Protein AF-A0A7X7V2X1-F1 (afdb_monomer_lite)

Structure (mmCIF, N/CA/C/O backbone):
data_AF-A0A7X7V2X1-F1
#
_entry.id   AF-A0A7X7V2X1-F1
#
loop_
_atom_site.group_PDB
_atom_site.id
_atom_site.type_symbol
_atom_site.label_atom_id
_atom_site.label_alt_id
_atom_site.label_comp_id
_atom_site.label_asym_id
_atom_site.label_entity_id
_atom_site.label_seq_id
_atom_site.pdbx_PDB_ins_code
_atom_site.Cartn_x
_atom_site.Cartn_y
_atom_site.Cartn_z
_atom_site.occupancy
_atom_site.B_iso_or_equiv
_atom_site.auth_seq_id
_atom_site.auth_comp_id
_atom_site.auth_asym_id
_atom_site.auth_atom_id
_atom_site.pdbx_PDB_model_num
ATOM 1 N N . SER A 1 1 ? -19.572 15.385 23.847 1.00 52.00 1 SER A N 1
ATOM 2 C CA . SER A 1 1 ? -20.169 15.649 22.524 1.00 52.00 1 SER A CA 1
ATOM 3 C C . SER A 1 1 ? -19.449 14.762 21.530 1.00 52.00 1 SER A C 1
ATOM 5 O O . SER A 1 1 ? -18.225 14.774 21.562 1.00 52.00 1 SER A O 1
ATOM 7 N N . MET A 1 2 ? -20.160 13.932 20.764 1.00 68.44 2 MET A N 1
ATOM 8 C CA . MET A 1 2 ? -19.538 13.007 19.805 1.00 68.44 2 MET A CA 1
ATOM 9 C C . MET A 1 2 ? -19.252 13.743 18.491 1.00 68.44 2 MET A C 1
ATOM 11 O O . MET A 1 2 ? -20.106 14.499 18.025 1.00 68.44 2 MET A O 1
ATOM 15 N N . GLY A 1 3 ? -18.050 13.564 17.934 1.00 84.62 3 GLY A N 1
ATOM 16 C CA . GLY A 1 3 ? -17.669 14.128 16.640 1.00 84.62 3 GLY A CA 1
ATOM 17 C C . GLY A 1 3 ? -18.374 13.442 15.468 1.00 84.62 3 GLY A C 1
ATOM 18 O O . GLY A 1 3 ? -19.204 12.560 15.651 1.00 84.62 3 GLY A O 1
ATOM 19 N N . LEU A 1 4 ? -18.040 13.840 14.239 1.00 92.69 4 LEU A N 1
ATOM 20 C CA . LEU A 1 4 ? -18.544 13.163 13.038 1.00 92.69 4 LEU A CA 1
ATOM 21 C C . LEU A 1 4 ? -18.075 11.698 13.008 1.00 92.69 4 LEU A C 1
ATOM 23 O O . LEU A 1 4 ? -16.956 11.427 13.438 1.00 92.69 4 LEU A O 1
ATOM 27 N N . PRO A 1 5 ? -18.862 10.75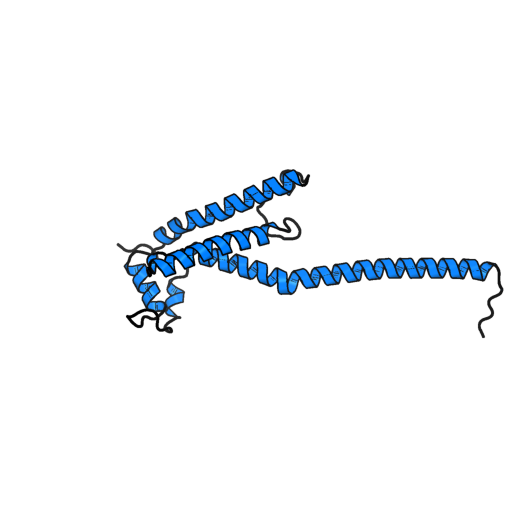1 12.474 1.00 92.69 5 PRO A N 1
ATOM 28 C CA . PRO A 1 5 ? -18.401 9.376 12.313 1.00 92.69 5 PRO A CA 1
ATOM 29 C C . PRO A 1 5 ? -17.205 9.308 11.358 1.00 92.69 5 PRO A C 1
ATOM 31 O O . PRO A 1 5 ? -17.071 10.127 10.442 1.00 92.69 5 PRO A O 1
ATOM 34 N N . ALA A 1 6 ? -16.342 8.306 11.543 1.00 93.38 6 ALA A N 1
ATOM 35 C CA . ALA A 1 6 ? -15.264 8.049 10.596 1.00 93.38 6 ALA A CA 1
ATOM 36 C C . ALA A 1 6 ? -15.834 7.795 9.180 1.00 93.38 6 ALA A C 1
ATOM 38 O O . ALA A 1 6 ? -16.983 7.355 9.035 1.00 93.38 6 ALA A O 1
ATOM 39 N N . PRO A 1 7 ? -15.064 8.062 8.109 1.00 92.44 7 PRO A N 1
ATOM 40 C CA . PRO A 1 7 ? -15.562 7.896 6.748 1.00 92.44 7 PRO A CA 1
ATOM 41 C C . PRO A 1 7 ? -16.086 6.477 6.524 1.00 92.44 7 PRO A C 1
ATOM 43 O O . PRO A 1 7 ? -15.445 5.517 6.930 1.00 92.44 7 PRO A O 1
ATOM 46 N N . LEU A 1 8 ? -17.253 6.343 5.885 1.00 92.31 8 LEU A N 1
ATOM 47 C CA . LEU A 1 8 ? -17.897 5.054 5.581 1.00 92.31 8 LEU A CA 1
ATOM 48 C C . LEU A 1 8 ? -18.253 4.178 6.801 1.00 92.31 8 LEU A C 1
ATOM 50 O O . LEU A 1 8 ? -18.728 3.058 6.621 1.00 92.31 8 LEU A O 1
ATOM 54 N N . MET A 1 9 ? -18.115 4.681 8.031 1.00 90.75 9 MET A N 1
ATOM 55 C CA . MET A 1 9 ? -18.401 3.924 9.256 1.00 90.75 9 MET A CA 1
ATOM 56 C C . MET A 1 9 ? -19.858 3.437 9.327 1.00 90.75 9 MET A C 1
ATOM 58 O O . MET A 1 9 ? -20.127 2.344 9.814 1.00 90.75 9 MET A O 1
ATOM 62 N N . GLY A 1 10 ? -20.800 4.194 8.755 1.00 89.44 10 GLY A N 1
ATOM 63 C CA . GLY A 1 10 ? -22.208 3.793 8.674 1.00 89.44 10 GLY A CA 1
ATOM 64 C C . GLY A 1 10 ? -22.465 2.533 7.837 1.00 89.44 10 GLY A C 1
ATOM 65 O O . GLY A 1 10 ? -23.458 1.850 8.076 1.00 89.44 10 GLY A O 1
ATOM 66 N N . LEU A 1 11 ? -21.573 2.174 6.902 1.00 92.19 11 LEU A N 1
ATOM 67 C CA . LEU A 1 11 ? -21.718 0.950 6.101 1.00 92.19 11 LEU A CA 1
ATOM 68 C C . LEU A 1 11 ? -21.556 -0.320 6.946 1.00 92.19 11 LEU A C 1
ATOM 70 O O . LEU A 1 11 ? -22.124 -1.355 6.606 1.00 92.19 11 LEU A O 1
ATOM 74 N N . PHE A 1 12 ? -20.842 -0.246 8.074 1.00 90.38 12 PHE A N 1
ATOM 75 C CA . PHE A 1 12 ? -20.664 -1.387 8.975 1.00 90.38 12 PHE A CA 1
ATOM 76 C C . PHE A 1 12 ? -21.966 -1.813 9.660 1.00 90.38 12 PHE A C 1
ATOM 78 O O . PHE A 1 12 ? -22.057 -2.950 10.110 1.00 90.38 12 PHE A O 1
ATOM 85 N N . ASN A 1 13 ? -23.008 -0.972 9.657 1.00 89.38 13 ASN A N 1
ATOM 86 C CA . ASN A 1 13 ? -24.344 -1.359 10.123 1.00 89.38 13 ASN A CA 1
ATOM 87 C C . ASN A 1 13 ? -24.955 -2.508 9.303 1.00 89.38 13 ASN A C 1
ATOM 89 O O . ASN A 1 13 ? -25.854 -3.185 9.795 1.00 89.38 13 ASN A O 1
ATOM 93 N N . LEU A 1 14 ? -24.470 -2.739 8.076 1.00 91.50 14 LEU A N 1
ATOM 94 C CA . LEU A 1 14 ? -24.875 -3.867 7.232 1.00 91.50 14 LEU A CA 1
ATOM 95 C C . LEU A 1 14 ? -24.240 -5.195 7.683 1.00 91.50 14 LEU A C 1
ATOM 97 O O . LEU A 1 14 ? -24.706 -6.265 7.300 1.00 91.50 14 LEU A O 1
ATOM 101 N N . LEU A 1 15 ? -23.184 -5.145 8.501 1.00 89.44 15 LEU A N 1
ATOM 102 C CA . LEU A 1 15 ? -22.430 -6.307 8.972 1.00 89.44 15 LEU A CA 1
ATOM 103 C C . LEU A 1 15 ? -22.938 -6.763 10.350 1.00 89.44 15 LEU A C 1
ATOM 105 O O . LEU A 1 15 ? -22.215 -6.736 11.345 1.00 89.44 15 LEU A O 1
ATOM 109 N N . GLN A 1 16 ? -24.204 -7.182 10.409 1.00 85.12 16 GLN A N 1
ATOM 110 C CA . GLN A 1 16 ? -24.862 -7.668 11.637 1.00 85.12 16 GLN A CA 1
ATOM 111 C C . GLN A 1 16 ? -24.564 -9.142 11.959 1.00 85.12 16 GLN A C 1
ATOM 113 O O . GLN A 1 16 ? -25.308 -9.793 12.684 1.00 85.12 16 GLN A O 1
ATOM 118 N N . PHE A 1 17 ? -23.489 -9.689 11.402 1.00 84.25 17 PHE A N 1
ATOM 119 C CA . PHE A 1 17 ? -23.066 -11.069 11.606 1.00 84.25 17 PHE A CA 1
ATOM 120 C C . PHE A 1 17 ? -21.687 -11.116 12.272 1.00 84.25 17 PHE A C 1
ATOM 122 O O . PHE A 1 17 ? -20.947 -10.128 12.282 1.00 84.25 17 PHE A O 1
ATOM 129 N N . GLY A 1 18 ? -21.341 -12.285 12.810 1.00 74.38 18 GLY A N 1
ATOM 130 C CA . GLY A 1 18 ? -20.099 -12.525 13.544 1.00 74.38 18 GLY A CA 1
ATOM 131 C C . GLY A 1 18 ? -20.333 -12.619 15.049 1.00 74.38 18 GLY A C 1
ATOM 132 O O . GLY A 1 18 ? -21.182 -11.915 15.584 1.00 74.38 18 GLY A O 1
ATOM 133 N N . ASN A 1 19 ? -19.579 -13.510 15.696 1.00 78.38 19 ASN A N 1
ATOM 134 C CA . ASN A 1 19 ? -19.601 -13.709 17.140 1.00 78.38 19 ASN A CA 1
ATOM 135 C C . ASN A 1 19 ? -18.195 -13.431 17.683 1.00 78.38 19 ASN A C 1
ATOM 137 O O . ASN A 1 19 ? -17.327 -14.304 17.637 1.00 78.38 19 ASN A O 1
ATOM 141 N N . ILE A 1 20 ? -17.920 -12.170 18.032 1.00 74.81 20 ILE A N 1
ATOM 142 C CA . ILE A 1 20 ? -16.565 -11.703 18.355 1.00 74.81 20 ILE A CA 1
ATOM 143 C C . ILE A 1 20 ? -16.485 -11.320 19.839 1.00 74.81 20 ILE A C 1
ATOM 145 O O . ILE A 1 20 ? -17.203 -10.435 20.306 1.00 74.81 20 ILE A O 1
ATOM 149 N N . GLY A 1 21 ? -15.547 -11.953 20.554 1.00 66.56 21 GLY A N 1
ATOM 150 C CA . GLY A 1 21 ? -15.263 -11.713 21.974 1.00 66.56 21 GLY A CA 1
ATOM 151 C C . GLY A 1 21 ? -16.203 -12.452 22.933 1.00 66.56 21 GLY A C 1
ATOM 152 O O . GLY A 1 21 ? -17.106 -13.158 22.511 1.00 66.56 21 GLY A O 1
ATOM 153 N N . GLU A 1 22 ? -16.003 -12.271 24.242 1.00 64.50 22 GLU A N 1
ATOM 154 C CA . GLU A 1 22 ? -16.818 -12.922 25.293 1.00 64.50 22 GLU A CA 1
ATOM 155 C C . GLU A 1 22 ? -18.275 -12.431 25.343 1.00 64.50 22 GLU A C 1
ATOM 157 O O . GLU A 1 22 ? -19.126 -13.054 25.970 1.00 64.50 22 GLU A O 1
ATOM 162 N N . LYS A 1 23 ? -18.558 -11.284 24.716 1.00 68.31 23 LYS A N 1
ATOM 163 C CA . LYS A 1 23 ? -19.876 -10.638 24.715 1.00 68.31 23 LYS A CA 1
ATOM 164 C C . LYS A 1 23 ? -20.704 -10.950 23.468 1.00 68.31 23 LYS A C 1
ATOM 166 O O . LYS A 1 23 ? -21.739 -10.312 23.292 1.00 68.31 23 LYS A O 1
ATOM 171 N N . ASP A 1 24 ? -20.241 -11.864 22.611 1.00 76.25 24 ASP A N 1
ATOM 172 C CA . ASP A 1 24 ? -20.962 -12.302 21.413 1.00 76.25 24 ASP A CA 1
ATOM 173 C C . ASP A 1 24 ? -21.434 -11.125 20.529 1.00 76.25 24 ASP A C 1
ATOM 175 O O . ASP A 1 24 ? -22.571 -11.049 20.059 1.00 76.25 24 ASP A O 1
ATOM 179 N N . GLN A 1 25 ? -20.549 -10.135 20.348 1.00 81.94 25 GLN A N 1
ATOM 180 C CA . GLN A 1 25 ? -20.881 -8.901 19.639 1.00 81.94 25 GLN A CA 1
ATOM 181 C C . GLN A 1 25 ? -20.697 -9.057 18.128 1.00 81.94 25 GLN A C 1
ATOM 183 O O . GLN A 1 25 ? -19.704 -9.619 17.653 1.00 81.94 25 GLN A O 1
ATOM 188 N N . THR A 1 26 ? -21.629 -8.485 17.366 1.00 88.88 26 THR A N 1
ATOM 189 C CA . THR A 1 26 ? -21.518 -8.379 15.905 1.00 88.88 26 THR A CA 1
ATOM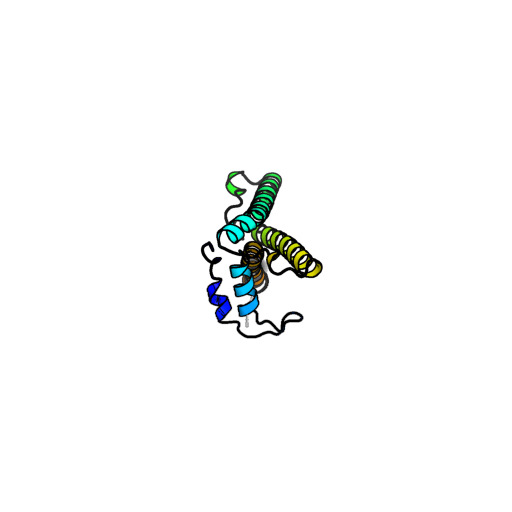 190 C C . THR A 1 26 ? -20.533 -7.279 15.509 1.00 88.88 26 THR A C 1
ATOM 192 O O . THR A 1 26 ? -20.245 -6.362 16.285 1.00 88.88 26 THR A O 1
ATOM 195 N N . ILE A 1 27 ? -20.042 -7.312 14.267 1.00 87.06 27 ILE A N 1
ATOM 196 C CA . ILE A 1 27 ? -19.138 -6.269 13.747 1.00 87.06 27 ILE A CA 1
ATOM 197 C C . ILE A 1 27 ? -19.797 -4.885 13.838 1.00 87.06 27 ILE A C 1
ATOM 199 O O . ILE A 1 27 ? -19.157 -3.924 14.269 1.00 87.06 27 ILE A O 1
ATOM 203 N N . ALA A 1 28 ? -21.085 -4.786 13.492 1.00 90.19 28 ALA A N 1
ATOM 204 C CA . ALA A 1 28 ? -21.854 -3.551 13.621 1.00 90.19 28 ALA A CA 1
ATOM 205 C C . ALA A 1 28 ? -21.843 -3.006 15.062 1.00 90.19 28 ALA A C 1
ATOM 207 O O . ALA A 1 28 ? -21.605 -1.816 15.263 1.00 90.19 28 ALA A O 1
ATOM 208 N N . GLN A 1 29 ? -22.043 -3.868 16.064 1.00 90.19 29 GLN A N 1
ATOM 209 C CA . GLN A 1 29 ? -22.050 -3.472 17.478 1.00 90.19 29 GLN A CA 1
ATOM 210 C C . GLN A 1 29 ? -20.674 -3.016 17.965 1.00 90.19 29 GLN A C 1
ATOM 212 O O . GLN A 1 29 ? -20.592 -2.031 18.696 1.00 90.19 29 GLN A O 1
ATOM 217 N N . ILE A 1 30 ? -19.596 -3.682 17.541 1.00 90.44 30 ILE A N 1
ATOM 218 C CA . ILE A 1 30 ? -18.225 -3.278 17.890 1.00 90.44 30 ILE A CA 1
ATOM 219 C C . ILE A 1 30 ? -17.924 -1.891 17.323 1.00 90.44 30 ILE A C 1
ATOM 221 O O . ILE A 1 30 ? -17.470 -1.013 18.052 1.00 90.44 30 ILE A O 1
ATOM 225 N N . VAL A 1 31 ? -18.215 -1.667 16.040 1.00 91.31 31 VAL A N 1
ATOM 226 C CA . VAL A 1 31 ? -17.963 -0.378 15.381 1.00 91.31 31 VAL A CA 1
ATOM 227 C C . VAL A 1 31 ? -18.803 0.734 16.016 1.00 91.31 31 VAL A C 1
ATOM 229 O O . VAL A 1 31 ? -18.285 1.817 16.281 1.00 91.31 31 VAL A O 1
ATOM 232 N N . GLN A 1 32 ? -20.074 0.471 16.327 1.00 91.69 32 GLN A N 1
ATOM 233 C CA . GLN A 1 32 ? -20.913 1.420 17.064 1.00 91.69 32 GLN A CA 1
ATOM 234 C C . GLN A 1 32 ? -20.340 1.717 18.454 1.00 91.69 32 GLN A C 1
ATOM 236 O O . GLN A 1 32 ? -20.229 2.885 18.820 1.00 91.69 32 GLN A O 1
ATOM 241 N N . GLY A 1 33 ? -19.924 0.691 19.202 1.00 91.81 33 GLY A N 1
ATOM 242 C CA . GLY A 1 33 ? -19.272 0.837 20.505 1.00 91.81 33 GLY A CA 1
ATOM 243 C C . GLY A 1 33 ? -18.023 1.712 20.430 1.00 91.81 33 GLY A C 1
ATOM 244 O O . GLY A 1 33 ? -17.907 2.672 21.184 1.00 91.81 33 GLY A O 1
ATOM 245 N N . MET A 1 34 ? -17.156 1.471 19.444 1.00 93.50 34 MET A N 1
ATOM 246 C CA . MET A 1 34 ? -15.980 2.308 19.202 1.00 93.50 34 MET A CA 1
ATOM 247 C C . MET A 1 34 ? -16.355 3.772 18.952 1.00 93.50 34 MET A C 1
ATOM 249 O O . MET A 1 34 ? -15.716 4.670 19.493 1.00 93.50 34 MET A O 1
ATOM 253 N N . TYR A 1 35 ? -17.394 4.034 18.152 1.00 93.31 35 TYR A N 1
ATOM 254 C CA . TYR A 1 35 ? -17.867 5.400 17.917 1.00 93.31 35 TYR A CA 1
ATOM 255 C C . TYR A 1 35 ? -18.334 6.062 19.220 1.00 93.31 35 TYR A C 1
ATOM 257 O O . TYR A 1 35 ? -17.916 7.183 19.512 1.00 93.31 35 TYR A O 1
ATOM 265 N N . TYR A 1 36 ? -19.132 5.357 20.032 1.00 91.50 36 TYR A N 1
ATOM 266 C CA . TYR A 1 36 ? -19.575 5.821 21.354 1.00 91.50 36 TYR A CA 1
ATOM 267 C C . TYR A 1 36 ? -18.415 6.077 22.325 1.00 91.50 36 TYR A C 1
ATOM 269 O O . TYR A 1 36 ? -18.482 7.021 23.111 1.00 91.50 36 TYR A O 1
ATOM 277 N N . GLU A 1 37 ? -17.336 5.303 22.227 1.00 91.06 37 GLU A N 1
ATOM 278 C CA . GLU A 1 37 ? -16.102 5.471 23.006 1.00 91.06 37 GLU A CA 1
ATOM 279 C C . GLU A 1 37 ? -15.155 6.553 22.448 1.00 91.06 37 GLU A C 1
ATOM 281 O O . GLU A 1 37 ? -14.093 6.805 23.019 1.00 91.06 37 GLU A O 1
ATOM 286 N N . GLY A 1 38 ? -15.537 7.242 21.367 1.00 91.44 38 GLY A N 1
ATOM 287 C CA . GLY A 1 38 ? -14.801 8.387 20.821 1.00 91.44 38 GLY A CA 1
ATOM 288 C C . GLY A 1 38 ? -13.953 8.085 19.585 1.00 91.44 38 GLY A C 1
ATOM 289 O O . GLY A 1 38 ? -13.106 8.899 19.215 1.00 91.44 38 GLY A O 1
ATOM 290 N N . TYR A 1 39 ? -14.168 6.950 18.915 1.00 94.00 39 TYR A N 1
ATOM 291 C CA . TYR A 1 39 ? -13.591 6.678 17.597 1.00 94.00 39 TYR A CA 1
ATOM 292 C C . TYR A 1 39 ? -14.368 7.455 16.527 1.00 94.00 39 TYR A C 1
ATOM 294 O O . TYR A 1 39 ? -15.198 6.916 15.792 1.00 94.00 39 TYR A O 1
ATOM 302 N N . ASP A 1 40 ? -14.122 8.757 16.468 1.00 94.06 40 ASP A N 1
ATOM 303 C CA . ASP A 1 40 ? -14.758 9.685 15.542 1.00 94.06 40 ASP A CA 1
ATOM 304 C C . ASP A 1 40 ? -13.819 10.079 14.382 1.00 94.06 40 ASP A C 1
ATOM 306 O O . ASP A 1 40 ? -12.722 9.540 14.193 1.00 94.06 40 ASP A O 1
ATOM 310 N N . PHE A 1 41 ? -14.254 11.024 13.556 1.00 94.69 41 PHE A N 1
ATOM 311 C CA . PHE A 1 41 ? -13.497 11.537 12.421 1.00 94.69 41 PHE A CA 1
ATOM 312 C C . PHE A 1 41 ? -12.167 12.185 12.835 1.00 94.69 41 PHE A C 1
ATOM 314 O O . PHE A 1 41 ? -11.179 12.081 12.107 1.00 94.69 41 PHE A O 1
ATOM 321 N N . ILE A 1 42 ? -12.099 12.823 14.006 1.00 94.88 42 ILE A N 1
ATOM 322 C CA . ILE A 1 42 ? -10.860 13.433 14.505 1.00 94.88 42 ILE A CA 1
ATOM 323 C C . ILE A 1 42 ? -9.876 12.328 14.893 1.00 94.88 42 ILE A C 1
ATOM 325 O O . ILE A 1 42 ? -8.692 12.398 14.540 1.00 94.88 42 ILE A O 1
ATOM 329 N N . HIS A 1 43 ? -10.364 11.273 15.548 1.00 94.31 43 HIS A N 1
ATOM 330 C CA . HIS A 1 43 ? -9.567 10.087 15.845 1.00 94.31 43 HIS A CA 1
ATOM 331 C C . HIS A 1 43 ? -9.037 9.428 14.559 1.00 94.31 43 HIS A C 1
ATOM 333 O O . HIS A 1 43 ? -7.844 9.138 14.447 1.00 94.31 43 HIS A O 1
ATOM 339 N N . PHE A 1 44 ? -9.886 9.289 13.537 1.00 95.56 44 PHE A N 1
ATOM 340 C CA . PHE A 1 44 ? -9.494 8.806 12.209 1.00 95.56 44 PHE A CA 1
ATOM 341 C C . PHE A 1 44 ? -8.387 9.660 11.566 1.00 95.56 44 PHE A C 1
ATOM 343 O O . PHE A 1 44 ? -7.382 9.126 11.084 1.00 95.56 44 PHE A O 1
ATOM 350 N N . CYS A 1 45 ? -8.526 10.987 11.580 1.00 95.81 45 CYS A N 1
ATOM 351 C CA . CYS A 1 45 ? -7.512 11.908 11.059 1.00 95.81 45 CYS A CA 1
ATOM 352 C C . CYS A 1 45 ? -6.189 11.797 11.826 1.00 95.81 45 CYS A C 1
ATOM 354 O O . CYS A 1 45 ? -5.117 11.783 11.222 1.00 95.81 45 CYS A O 1
ATOM 356 N N . THR A 1 46 ? -6.255 11.637 13.147 1.00 96.19 46 THR A N 1
ATOM 357 C CA . THR A 1 46 ? -5.073 11.464 14.002 1.00 96.19 46 THR A CA 1
ATOM 358 C C . THR A 1 46 ? -4.326 10.179 13.645 1.00 96.19 46 THR A C 1
ATOM 360 O O . THR A 1 46 ? -3.112 10.190 13.441 1.00 96.19 46 THR A O 1
ATOM 363 N N . LEU A 1 47 ? -5.054 9.074 13.469 1.00 96.38 47 LEU A N 1
ATOM 364 C CA . LEU A 1 47 ? -4.489 7.789 13.049 1.00 96.38 47 LEU A CA 1
ATOM 365 C C . LEU A 1 47 ? -3.986 7.784 11.599 1.00 96.38 47 LEU A C 1
ATOM 367 O O . LEU A 1 47 ? -3.197 6.910 11.236 1.00 96.38 47 LEU A O 1
ATOM 371 N N . SER A 1 48 ? -4.377 8.768 10.786 1.00 96.81 48 SER A N 1
ATOM 372 C CA . SER A 1 48 ? -3.876 8.937 9.417 1.00 96.81 48 SER A CA 1
ATOM 373 C C . SER A 1 48 ? -2.456 9.512 9.377 1.00 96.81 48 SER A C 1
ATOM 375 O O . SER A 1 48 ? -1.736 9.278 8.408 1.00 96.81 48 SER A O 1
ATOM 377 N N . ILE A 1 49 ? -2.007 10.207 10.430 1.00 97.31 49 ILE A N 1
ATOM 378 C CA . ILE A 1 49 ? -0.645 10.763 10.528 1.00 97.31 49 ILE A CA 1
ATOM 379 C C . ILE A 1 49 ? 0.438 9.689 10.318 1.00 97.31 49 ILE A C 1
ATOM 381 O O . ILE A 1 49 ? 1.256 9.857 9.411 1.00 97.31 49 ILE A O 1
ATOM 385 N N . PRO A 1 50 ? 0.465 8.565 11.065 1.00 96.25 50 PRO A N 1
ATOM 386 C CA . PRO A 1 50 ? 1.464 7.522 10.831 1.00 96.25 50 PRO A CA 1
ATOM 387 C C . PRO A 1 50 ? 1.374 6.909 9.426 1.00 96.25 50 PRO A C 1
ATOM 389 O O . PRO A 1 50 ? 2.405 6.576 8.847 1.00 96.25 50 PRO A O 1
ATOM 392 N N . VAL A 1 51 ? 0.178 6.816 8.835 1.00 97.31 51 VAL A N 1
ATOM 393 C CA . VAL A 1 51 ? -0.003 6.316 7.459 1.00 97.31 51 VAL A CA 1
ATOM 394 C C . VAL A 1 51 ? 0.657 7.254 6.445 1.00 97.31 51 VAL A C 1
ATOM 396 O O . VAL A 1 51 ? 1.357 6.794 5.542 1.00 97.31 51 VAL A O 1
ATOM 399 N N . MET A 1 52 ? 0.501 8.569 6.627 1.00 97.25 52 MET A N 1
ATOM 400 C CA . MET A 1 52 ? 1.172 9.576 5.800 1.00 97.25 52 MET A CA 1
ATOM 401 C C . MET A 1 52 ? 2.695 9.520 5.946 1.00 97.25 52 MET A C 1
ATOM 403 O O . MET A 1 52 ? 3.405 9.671 4.954 1.00 97.25 52 MET A O 1
ATOM 407 N N . ILE A 1 53 ? 3.205 9.265 7.156 1.00 97.50 53 ILE A N 1
ATOM 408 C CA . ILE A 1 53 ? 4.647 9.102 7.391 1.00 97.50 53 ILE A CA 1
ATOM 409 C C . ILE A 1 53 ? 5.181 7.892 6.615 1.00 97.50 53 ILE A C 1
ATOM 411 O O . ILE A 1 53 ? 6.197 8.016 5.931 1.00 97.50 53 ILE A O 1
ATOM 415 N N . VAL A 1 54 ? 4.487 6.748 6.660 1.00 96.81 54 VAL A N 1
ATOM 416 C CA . VAL A 1 54 ? 4.863 5.548 5.887 1.00 96.81 54 VAL A CA 1
ATOM 417 C C . VAL A 1 54 ? 4.926 5.863 4.388 1.00 96.81 54 VAL A C 1
ATOM 419 O O . VAL A 1 54 ? 5.925 5.550 3.738 1.00 96.81 54 VAL A O 1
ATOM 422 N N . GLU A 1 55 ? 3.912 6.541 3.843 1.00 96.06 55 GLU A N 1
ATOM 423 C CA . GLU A 1 55 ? 3.904 6.973 2.438 1.00 96.06 55 GLU A CA 1
ATOM 424 C C . GLU A 1 55 ? 5.085 7.887 2.098 1.00 96.06 55 GLU A C 1
ATOM 426 O O . GLU A 1 55 ? 5.785 7.654 1.107 1.00 96.06 55 GLU A O 1
ATOM 431 N N . ALA A 1 56 ? 5.322 8.915 2.914 1.00 96.19 56 ALA A N 1
ATOM 432 C CA . ALA A 1 56 ? 6.375 9.894 2.684 1.00 96.19 56 ALA A CA 1
ATOM 433 C C . ALA A 1 56 ? 7.761 9.239 2.692 1.00 96.19 56 ALA A C 1
ATOM 435 O O . ALA A 1 56 ? 8.535 9.436 1.753 1.00 96.19 56 ALA A O 1
ATOM 436 N N . VAL A 1 57 ? 8.052 8.409 3.699 1.00 96.75 57 VAL A N 1
ATOM 437 C CA . VAL A 1 57 ? 9.335 7.702 3.817 1.00 96.75 57 VAL A CA 1
ATOM 438 C C . VAL A 1 57 ? 9.582 6.838 2.584 1.00 96.75 57 VAL A C 1
ATOM 440 O O . VAL A 1 57 ? 10.632 6.955 1.956 1.00 96.75 57 VAL A O 1
ATOM 443 N N . ILE A 1 58 ? 8.602 6.033 2.171 1.00 96.62 58 ILE A N 1
ATOM 444 C CA . ILE A 1 58 ? 8.747 5.134 1.018 1.00 96.62 58 ILE A CA 1
ATOM 445 C C . ILE A 1 58 ? 8.960 5.915 -0.277 1.00 96.62 58 ILE A C 1
ATOM 447 O O . ILE A 1 58 ? 9.827 5.556 -1.080 1.00 96.62 58 ILE A O 1
ATOM 451 N N . ARG A 1 59 ? 8.195 6.990 -0.489 1.00 95.38 59 ARG A N 1
ATOM 452 C CA . ARG A 1 59 ? 8.311 7.836 -1.683 1.00 95.38 59 ARG A CA 1
ATOM 453 C C . ARG A 1 59 ? 9.669 8.530 -1.745 1.00 95.38 59 ARG A C 1
ATOM 455 O O . ARG A 1 59 ? 10.302 8.508 -2.798 1.00 95.38 59 ARG A O 1
ATOM 462 N N . ILE A 1 60 ? 10.155 9.070 -0.629 1.00 94.62 60 ILE A N 1
ATOM 463 C CA . ILE A 1 60 ? 11.486 9.689 -0.543 1.00 94.62 60 ILE A CA 1
ATOM 464 C C . ILE A 1 60 ? 12.579 8.644 -0.792 1.00 94.62 60 ILE A C 1
ATOM 466 O O . ILE A 1 60 ? 13.463 8.868 -1.619 1.00 94.62 60 ILE A O 1
ATOM 470 N N . SER A 1 61 ? 12.502 7.472 -0.154 1.00 94.25 61 SER A N 1
ATOM 471 C CA . SER A 1 61 ? 13.455 6.380 -0.388 1.00 94.25 61 SER A CA 1
ATOM 472 C C . SER A 1 61 ? 13.469 5.929 -1.850 1.00 94.25 61 SER A C 1
ATOM 474 O O . SER A 1 61 ? 14.538 5.680 -2.409 1.00 94.25 61 SER A O 1
ATOM 476 N N . TYR A 1 62 ? 12.302 5.857 -2.494 1.00 94.31 62 TYR A N 1
ATOM 477 C CA . TYR A 1 62 ? 12.201 5.531 -3.913 1.00 94.31 62 TYR A CA 1
ATOM 478 C C . TYR A 1 62 ? 12.841 6.604 -4.802 1.00 94.31 62 TYR A C 1
ATOM 480 O O . TYR A 1 62 ? 13.588 6.262 -5.718 1.00 94.31 62 TYR A O 1
ATOM 488 N N . ALA A 1 63 ? 12.604 7.885 -4.515 1.00 92.81 63 ALA A N 1
ATOM 489 C CA . ALA A 1 63 ? 13.216 8.986 -5.254 1.00 92.81 63 ALA A CA 1
ATOM 490 C C . ALA A 1 63 ? 14.749 8.952 -5.154 1.00 92.81 63 ALA A C 1
ATOM 492 O O . ALA A 1 63 ? 15.434 9.005 -6.173 1.00 92.81 63 ALA A O 1
ATOM 493 N N . ILE A 1 64 ? 15.292 8.767 -3.943 1.00 92.88 64 ILE A N 1
ATOM 494 C CA . ILE A 1 64 ? 16.741 8.629 -3.717 1.00 92.88 64 ILE A CA 1
ATOM 495 C C . ILE A 1 64 ? 17.300 7.446 -4.51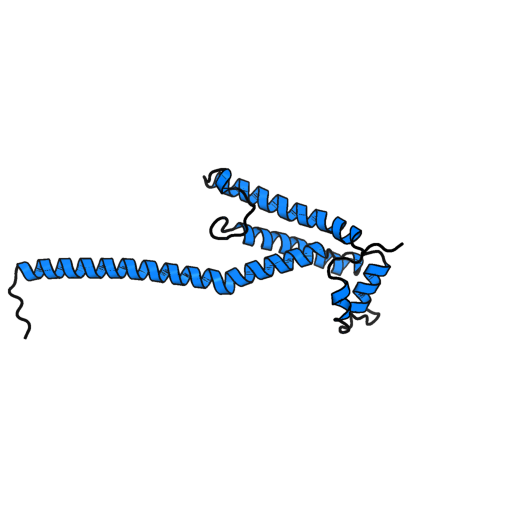0 1.00 92.88 64 ILE A C 1
ATOM 497 O O . ILE A 1 64 ? 18.356 7.557 -5.132 1.00 92.88 64 ILE A O 1
ATOM 501 N N . LYS A 1 65 ? 16.592 6.313 -4.508 1.00 93.38 65 LYS A N 1
ATOM 502 C CA . LYS A 1 65 ? 16.990 5.131 -5.272 1.00 93.38 65 LYS A CA 1
ATOM 503 C C . LYS A 1 65 ? 17.064 5.421 -6.777 1.00 93.38 65 LYS A C 1
ATOM 505 O O . LYS A 1 65 ? 18.071 5.082 -7.383 1.00 93.38 65 LYS A O 1
ATOM 510 N N . ARG A 1 66 ? 16.051 6.070 -7.365 1.00 91.69 66 ARG A N 1
ATOM 511 C CA . ARG A 1 66 ? 16.025 6.394 -8.807 1.00 91.69 66 ARG A CA 1
ATOM 512 C C . ARG A 1 66 ? 17.147 7.348 -9.215 1.00 91.69 66 ARG A C 1
ATOM 514 O O . ARG A 1 66 ? 17.775 7.127 -10.244 1.00 91.69 66 ARG A O 1
ATOM 521 N N . ILE A 1 67 ? 17.453 8.340 -8.379 1.00 91.75 67 ILE A N 1
ATOM 522 C CA . ILE A 1 67 ? 18.582 9.255 -8.607 1.00 91.75 67 ILE A CA 1
ATOM 523 C C . ILE A 1 67 ? 19.908 8.480 -8.602 1.00 91.75 67 ILE A C 1
ATOM 525 O O . ILE A 1 67 ? 20.748 8.684 -9.473 1.00 91.75 67 ILE A O 1
ATOM 529 N N . LYS A 1 68 ? 20.086 7.546 -7.658 1.00 91.75 68 LYS A N 1
ATOM 530 C CA . LYS A 1 68 ? 21.280 6.685 -7.600 1.00 91.75 68 LYS A CA 1
ATOM 531 C C . LYS A 1 68 ? 21.392 5.711 -8.778 1.00 91.75 68 LYS A C 1
ATOM 533 O O . LYS A 1 68 ? 22.501 5.331 -9.127 1.00 91.75 68 LYS A O 1
ATOM 538 N N . GLU A 1 69 ? 20.273 5.324 -9.385 1.00 91.50 69 GLU A N 1
ATOM 539 C CA . GLU A 1 69 ? 20.224 4.518 -10.615 1.00 91.50 69 GLU A CA 1
ATOM 540 C C . GLU A 1 69 ? 20.549 5.345 -11.883 1.00 91.50 69 GLU A C 1
ATOM 542 O O . GLU A 1 69 ? 20.580 4.786 -12.974 1.00 91.50 69 GLU A O 1
ATOM 547 N N . GLY A 1 70 ? 20.818 6.653 -11.758 1.00 90.38 70 GLY A N 1
ATOM 548 C CA . GLY A 1 70 ? 21.226 7.531 -12.863 1.00 90.38 70 GLY A CA 1
ATOM 549 C C . GLY A 1 70 ? 20.087 8.317 -13.520 1.00 90.38 70 GLY A C 1
ATOM 550 O O . GLY A 1 70 ? 20.323 9.032 -14.491 1.00 90.38 70 GLY A O 1
ATOM 551 N N . HIS A 1 71 ? 18.858 8.224 -13.002 1.00 89.56 71 HIS A N 1
ATOM 552 C CA . HIS A 1 71 ? 17.728 8.996 -13.524 1.00 89.56 71 HIS A CA 1
ATOM 553 C C . HIS A 1 71 ? 17.791 10.469 -13.118 1.00 89.56 71 HIS A C 1
ATOM 555 O O . HIS A 1 71 ? 18.263 10.827 -12.035 1.00 89.56 71 HIS A O 1
ATOM 561 N N . SER A 1 72 ? 17.213 11.337 -13.952 1.00 87.81 72 SER A N 1
ATOM 562 C CA . SER A 1 72 ? 17.076 12.754 -13.613 1.00 87.81 72 SER A CA 1
ATOM 563 C C . SER A 1 72 ? 16.153 12.961 -12.401 1.00 87.81 72 SER A C 1
ATOM 565 O O . SER A 1 72 ? 15.262 12.157 -12.103 1.00 87.81 72 SER A O 1
ATOM 567 N N . VAL A 1 73 ? 16.316 14.089 -11.700 1.00 84.00 73 VAL A N 1
ATOM 568 C CA . VAL A 1 73 ? 15.459 14.444 -10.552 1.00 84.00 73 VAL A CA 1
ATOM 569 C C . VAL A 1 73 ? 13.985 14.544 -10.966 1.00 84.00 73 VAL A C 1
ATOM 571 O O . VAL A 1 73 ? 13.110 14.100 -10.226 1.00 84.00 73 VAL A O 1
ATOM 574 N N . LYS A 1 74 ? 13.702 15.052 -12.175 1.00 84.00 74 LYS A N 1
ATOM 575 C CA . LYS A 1 74 ? 12.338 15.133 -12.732 1.00 84.00 74 LYS A CA 1
ATOM 576 C C . LYS A 1 74 ? 11.706 13.754 -12.942 1.00 84.00 74 LYS A C 1
ATOM 578 O O . LYS A 1 74 ? 10.519 13.578 -12.667 1.00 84.00 74 LYS A O 1
ATOM 583 N N . GLU A 1 75 ? 12.479 12.782 -13.412 1.00 81.06 75 GLU A N 1
ATOM 584 C CA . GLU A 1 75 ? 12.015 11.400 -13.604 1.00 81.06 75 GLU A CA 1
ATOM 585 C C . GLU A 1 75 ? 11.850 10.645 -12.286 1.00 81.06 75 GLU A C 1
ATOM 587 O O . GLU A 1 75 ? 11.044 9.721 -12.196 1.00 81.06 75 GLU A O 1
ATOM 592 N N . SER A 1 76 ? 12.571 11.070 -11.252 1.00 85.50 76 SER A N 1
ATOM 593 C CA . SER A 1 76 ? 12.579 10.436 -9.934 1.00 85.50 76 SER A CA 1
ATOM 594 C C . SER A 1 76 ? 11.427 10.885 -9.027 1.00 85.50 76 SER A C 1
ATOM 596 O O . SER A 1 76 ? 11.339 10.428 -7.888 1.00 85.50 76 SER A O 1
ATOM 598 N N . ILE A 1 77 ? 10.530 11.761 -9.505 1.00 85.25 77 ILE A N 1
ATOM 599 C CA . ILE A 1 77 ? 9.405 12.290 -8.721 1.00 85.25 77 ILE A CA 1
ATOM 600 C C . ILE A 1 77 ? 8.425 11.153 -8.356 1.00 85.25 77 ILE A C 1
ATOM 602 O O . ILE A 1 77 ? 7.714 10.624 -9.223 1.00 85.25 77 ILE A O 1
ATOM 606 N N . PRO A 1 78 ? 8.303 10.804 -7.062 1.00 83.12 78 PRO A N 1
ATOM 607 C CA . PRO A 1 78 ? 7.612 9.602 -6.607 1.00 83.12 78 PRO A CA 1
ATOM 608 C C . PRO A 1 78 ? 6.112 9.858 -6.384 1.00 83.12 78 PRO A C 1
ATOM 610 O O . PRO A 1 78 ? 5.561 9.471 -5.356 1.00 83.12 78 PRO A O 1
ATOM 613 N N . ILE A 1 79 ? 5.440 10.558 -7.304 1.00 80.69 79 ILE A N 1
ATOM 614 C CA . ILE A 1 79 ? 4.017 10.927 -7.156 1.00 80.69 79 ILE A CA 1
ATOM 615 C C . ILE A 1 79 ? 3.105 9.892 -7.823 1.00 80.69 79 ILE A C 1
ATOM 617 O O . ILE A 1 79 ? 2.134 9.438 -7.217 1.00 80.69 79 ILE A O 1
ATOM 621 N N . SER A 1 80 ? 3.436 9.489 -9.052 1.00 80.75 80 SER A N 1
ATOM 622 C CA . SER A 1 80 ? 2.603 8.578 -9.841 1.00 80.75 80 SER A CA 1
ATOM 623 C C . SER A 1 80 ? 2.795 7.120 -9.426 1.00 80.75 80 SER A C 1
ATOM 625 O O . SER A 1 80 ? 3.926 6.662 -9.278 1.00 80.75 80 SER A O 1
ATOM 627 N N . LEU A 1 81 ? 1.692 6.380 -9.302 1.00 76.19 81 LEU A N 1
ATOM 628 C CA . LEU A 1 81 ? 1.698 4.924 -9.119 1.00 76.19 81 LEU A CA 1
ATOM 629 C C . LEU A 1 81 ? 1.729 4.158 -10.451 1.00 76.19 81 LEU A C 1
ATOM 631 O O . LEU A 1 81 ? 1.674 2.930 -10.435 1.00 76.19 81 LEU A O 1
ATOM 635 N N . ASN A 1 82 ? 1.815 4.853 -11.594 1.00 80.25 82 ASN A N 1
ATOM 636 C CA . ASN A 1 82 ? 1.959 4.198 -12.890 1.00 80.25 82 ASN A CA 1
ATOM 637 C C . ASN A 1 82 ? 3.267 3.390 -12.901 1.00 80.25 82 ASN A C 1
ATOM 639 O O . ASN A 1 82 ? 4.346 3.947 -12.694 1.00 80.25 82 ASN A O 1
ATOM 643 N N . ARG A 1 83 ? 3.157 2.082 -13.144 1.00 80.81 83 ARG A N 1
ATOM 644 C CA . ARG A 1 83 ? 4.284 1.145 -13.165 1.00 80.81 83 ARG A CA 1
ATOM 645 C C . ARG A 1 83 ? 5.181 1.293 -14.393 1.00 80.81 83 ARG A C 1
ATOM 647 O O . ARG A 1 83 ? 6.336 0.903 -14.318 1.00 80.81 83 ARG A O 1
ATOM 654 N N . GLU A 1 84 ? 4.721 1.916 -15.468 1.00 76.81 84 GLU A N 1
ATOM 655 C CA . GLU A 1 84 ? 5.584 2.284 -16.597 1.00 76.81 84 GLU A CA 1
ATOM 656 C C . GLU A 1 84 ? 6.571 3.381 -16.179 1.00 76.81 84 GLU A C 1
ATOM 658 O O . GLU A 1 84 ? 7.770 3.290 -16.418 1.00 76.81 84 GLU A O 1
ATOM 663 N N . LYS A 1 85 ? 6.076 4.397 -15.460 1.00 78.12 85 LYS A N 1
ATOM 664 C CA . LYS A 1 85 ? 6.896 5.516 -14.974 1.00 78.12 85 LYS A CA 1
ATOM 665 C C . LYS A 1 85 ? 7.710 5.148 -13.728 1.00 78.12 85 LYS A C 1
ATOM 667 O O . LYS A 1 85 ? 8.871 5.535 -13.587 1.00 78.12 85 LYS A O 1
ATOM 672 N N . ASN A 1 86 ? 7.081 4.417 -12.808 1.00 83.06 86 ASN A N 1
ATOM 673 C CA . ASN A 1 86 ? 7.583 4.100 -11.475 1.00 83.06 86 ASN A CA 1
ATOM 674 C C . ASN A 1 86 ? 7.410 2.599 -11.152 1.00 83.06 86 ASN A C 1
ATOM 676 O O . ASN A 1 86 ? 6.609 2.233 -10.284 1.00 83.06 86 ASN A O 1
ATOM 680 N N . PRO A 1 87 ? 8.182 1.704 -11.796 1.00 79.00 87 PRO A N 1
ATOM 681 C CA . PRO A 1 87 ? 7.910 0.259 -11.825 1.00 79.00 87 PRO A CA 1
ATOM 682 C C . PRO A 1 87 ? 7.853 -0.428 -10.462 1.00 79.00 87 PRO A C 1
ATOM 684 O O . PRO A 1 87 ? 7.107 -1.392 -10.271 1.00 79.00 87 PRO A O 1
ATOM 687 N N . LYS A 1 88 ? 8.620 0.070 -9.486 1.00 88.12 88 LYS A N 1
ATOM 688 C CA . LYS A 1 88 ? 8.757 -0.555 -8.160 1.00 88.12 88 LYS A CA 1
ATOM 689 C C . LYS A 1 88 ? 8.062 0.215 -7.033 1.00 88.12 88 LYS A C 1
ATOM 691 O O . LYS A 1 88 ? 7.915 -0.345 -5.950 1.00 88.12 88 LYS A O 1
ATOM 696 N N . LEU A 1 89 ? 7.592 1.445 -7.270 1.00 93.25 89 LEU A N 1
ATOM 697 C CA . LEU A 1 89 ? 7.029 2.294 -6.211 1.00 93.25 89 LEU A CA 1
ATOM 698 C C . LEU A 1 89 ? 5.763 1.683 -5.598 1.00 93.25 89 LEU A C 1
ATOM 700 O O . LEU A 1 89 ? 5.665 1.570 -4.379 1.00 93.25 89 LEU A O 1
ATOM 704 N N . SER A 1 90 ? 4.825 1.224 -6.434 1.00 92.19 90 SER A N 1
ATOM 705 C CA . SER A 1 90 ? 3.586 0.594 -5.953 1.00 92.19 90 SER A CA 1
ATOM 706 C C . SER A 1 90 ? 3.858 -0.661 -5.116 1.00 92.19 90 SER A C 1
ATOM 708 O O . SER A 1 90 ? 3.174 -0.875 -4.119 1.00 92.19 90 SER A O 1
ATOM 710 N N . THR A 1 91 ? 4.870 -1.456 -5.477 1.00 94.25 91 THR A N 1
ATOM 711 C CA . THR A 1 91 ? 5.264 -2.641 -4.702 1.00 94.25 91 THR A CA 1
ATOM 712 C C . THR A 1 91 ? 5.880 -2.249 -3.356 1.00 94.25 91 THR A C 1
ATOM 714 O O . THR A 1 91 ? 5.573 -2.867 -2.342 1.00 94.25 91 THR A O 1
ATOM 717 N N . MET A 1 92 ? 6.725 -1.211 -3.318 1.00 96.31 92 MET A N 1
ATOM 718 C CA . MET A 1 92 ? 7.314 -0.719 -2.066 1.00 96.31 92 MET A CA 1
ATOM 719 C C . MET A 1 92 ? 6.247 -0.177 -1.109 1.00 96.31 92 MET A C 1
ATOM 721 O O . MET A 1 92 ? 6.283 -0.495 0.076 1.00 96.31 92 MET A O 1
ATOM 725 N N . LEU A 1 93 ? 5.273 0.581 -1.626 1.00 96.75 93 LEU A N 1
ATOM 726 C CA . LEU A 1 93 ? 4.137 1.076 -0.842 1.00 96.75 93 LEU A CA 1
ATOM 727 C C . LEU A 1 93 ? 3.295 -0.075 -0.286 1.00 96.75 93 LEU A C 1
ATOM 729 O O . LEU A 1 93 ? 2.970 -0.069 0.899 1.00 96.75 93 LEU A O 1
ATOM 733 N N . PHE A 1 94 ? 3.010 -1.096 -1.100 1.00 97.06 94 PHE A N 1
ATOM 734 C CA . PHE A 1 94 ? 2.326 -2.300 -0.629 1.00 97.06 94 PHE A CA 1
ATOM 735 C C . PHE A 1 94 ? 3.072 -2.968 0.529 1.00 97.06 94 PHE A C 1
ATOM 737 O O . PHE A 1 94 ? 2.463 -3.213 1.564 1.00 97.06 94 PHE A O 1
ATOM 744 N N . ILE A 1 95 ? 4.380 -3.209 0.395 1.00 97.56 95 ILE A N 1
ATOM 745 C CA . ILE A 1 95 ? 5.179 -3.853 1.450 1.00 97.56 95 ILE A CA 1
ATOM 746 C C . ILE A 1 95 ? 5.177 -3.010 2.729 1.00 97.56 95 ILE A C 1
ATOM 748 O O . ILE A 1 95 ? 4.965 -3.543 3.816 1.00 97.56 95 ILE A O 1
ATOM 752 N N . GLY A 1 96 ? 5.371 -1.696 2.609 1.00 97.56 96 GLY A N 1
ATOM 753 C CA . GLY A 1 96 ? 5.377 -0.801 3.762 1.00 97.56 96 GLY A CA 1
ATOM 754 C C . GLY A 1 96 ? 4.042 -0.773 4.501 1.00 97.56 96 GLY A C 1
ATOM 755 O O . GLY A 1 96 ? 4.011 -0.919 5.723 1.00 97.56 96 GLY A O 1
ATOM 756 N N . HIS A 1 97 ? 2.925 -0.667 3.775 1.00 98.19 97 HIS A N 1
ATOM 757 C CA . HIS A 1 97 ? 1.608 -0.729 4.404 1.00 98.19 97 HIS A CA 1
ATOM 758 C C . HIS A 1 97 ? 1.249 -2.137 4.890 1.00 98.19 97 HIS A C 1
ATOM 760 O O . HIS A 1 97 ? 0.567 -2.252 5.902 1.00 98.19 97 HIS A O 1
ATOM 766 N N . ALA A 1 98 ? 1.719 -3.208 4.251 1.00 98.19 98 ALA A N 1
ATOM 767 C CA . ALA A 1 98 ? 1.539 -4.569 4.755 1.00 98.19 98 ALA A CA 1
ATOM 768 C C . ALA A 1 98 ? 2.244 -4.749 6.106 1.00 98.19 98 ALA A C 1
ATOM 770 O O . ALA A 1 98 ? 1.625 -5.208 7.063 1.00 98.19 98 ALA A O 1
ATOM 771 N N . ALA A 1 99 ? 3.498 -4.300 6.218 1.00 98.06 99 ALA A N 1
ATOM 772 C CA . ALA A 1 99 ? 4.261 -4.351 7.463 1.00 98.06 99 ALA A CA 1
ATOM 773 C C . ALA A 1 99 ? 3.607 -3.513 8.577 1.00 98.06 99 ALA A C 1
ATOM 775 O O . ALA A 1 99 ? 3.415 -4.003 9.689 1.00 98.06 99 ALA A O 1
ATOM 776 N N . ALA A 1 100 ? 3.197 -2.277 8.276 1.00 97.88 100 ALA A N 1
ATOM 777 C CA . ALA A 1 100 ? 2.512 -1.418 9.243 1.00 97.88 100 ALA A CA 1
ATOM 778 C C . ALA A 1 100 ? 1.146 -1.988 9.678 1.00 97.88 100 ALA A C 1
ATOM 780 O O . ALA A 1 100 ? 0.776 -1.887 10.848 1.00 97.88 100 ALA A O 1
ATOM 781 N N . THR A 1 101 ? 0.414 -2.632 8.766 1.00 98.19 101 THR A N 1
ATOM 782 C CA . THR A 1 101 ? -0.859 -3.302 9.082 1.00 98.19 101 THR A CA 1
ATOM 783 C C . THR A 1 101 ? -0.636 -4.537 9.938 1.00 98.19 101 THR A C 1
ATOM 785 O O . THR A 1 101 ? -1.352 -4.718 10.915 1.00 98.19 101 THR A O 1
ATOM 788 N N . ALA A 1 102 ? 0.387 -5.344 9.648 1.00 98.12 102 ALA A N 1
ATOM 789 C CA . ALA A 1 102 ? 0.756 -6.489 10.476 1.00 98.12 102 ALA A CA 1
ATOM 790 C C . ALA A 1 102 ? 1.130 -6.056 11.904 1.00 98.12 102 ALA A C 1
ATOM 792 O O . ALA A 1 102 ? 0.667 -6.655 12.873 1.00 98.12 102 ALA A O 1
ATOM 793 N N . ALA A 1 103 ? 1.888 -4.964 12.048 1.00 97.62 103 ALA A N 1
ATOM 794 C CA . ALA A 1 103 ? 2.200 -4.388 13.353 1.00 97.62 103 ALA A CA 1
ATOM 795 C C . ALA A 1 103 ? 0.939 -3.896 14.090 1.00 97.62 103 ALA A C 1
ATOM 797 O O . ALA A 1 103 ? 0.788 -4.143 15.288 1.00 97.62 103 ALA A O 1
ATOM 798 N N . ASN A 1 104 ? 0.002 -3.239 13.393 1.00 97.62 104 ASN A N 1
ATOM 799 C CA . ASN A 1 104 ? -1.269 -2.824 13.991 1.00 97.62 104 ASN A CA 1
ATOM 800 C C . ASN A 1 104 ? -2.153 -4.021 14.376 1.00 97.62 104 ASN A C 1
ATOM 802 O O . ASN A 1 104 ? -2.707 -4.019 15.469 1.00 97.62 104 ASN A O 1
ATOM 806 N N . ALA A 1 105 ? -2.231 -5.056 13.538 1.00 96.81 105 ALA A N 1
ATOM 807 C CA . ALA A 1 105 ? -2.937 -6.298 13.841 1.00 96.81 105 ALA A CA 1
ATOM 808 C C . ALA A 1 105 ? -2.361 -6.969 15.095 1.00 96.81 105 ALA A C 1
ATOM 810 O O . ALA A 1 105 ? -3.114 -7.325 15.997 1.00 96.81 105 ALA A O 1
ATOM 811 N N . GLY A 1 106 ? -1.030 -7.047 15.202 1.00 96.94 106 GLY A N 1
ATOM 812 C CA . GLY A 1 106 ? -0.352 -7.507 16.413 1.00 96.94 106 GLY A CA 1
ATOM 813 C C . GLY A 1 106 ? -0.722 -6.664 17.636 1.00 96.94 106 GLY A C 1
ATOM 814 O O . GLY A 1 106 ? -1.091 -7.213 18.670 1.00 96.94 106 GLY A O 1
ATOM 815 N N . LYS A 1 107 ? -0.715 -5.328 17.517 1.00 96.00 107 LYS A N 1
ATOM 816 C CA . LYS A 1 107 ? -1.139 -4.424 18.602 1.00 96.00 107 LYS A CA 1
ATOM 817 C C . LYS A 1 107 ? -2.575 -4.706 19.057 1.00 96.00 107 LYS A C 1
ATOM 819 O O . LYS A 1 107 ? -2.819 -4.750 20.260 1.00 96.00 107 LYS A O 1
ATOM 824 N N . ILE A 1 108 ? -3.514 -4.900 18.133 1.00 94.50 108 ILE A N 1
ATOM 825 C CA . ILE A 1 108 ? -4.914 -5.217 18.463 1.00 94.50 108 ILE A CA 1
ATOM 826 C C . ILE A 1 108 ? -4.988 -6.582 19.150 1.00 94.50 108 ILE A C 1
ATOM 828 O O . ILE A 1 108 ? -5.613 -6.698 20.198 1.00 94.50 108 ILE A O 1
ATOM 832 N N . TYR A 1 109 ? -4.294 -7.586 18.612 1.00 93.50 109 TYR A N 1
ATOM 833 C CA . TYR A 1 109 ? -4.276 -8.937 19.167 1.00 93.50 109 TYR A CA 1
ATOM 834 C C . TYR A 1 109 ? -3.709 -8.982 20.592 1.00 93.50 109 TYR A C 1
ATOM 836 O O . TYR A 1 109 ? -4.248 -9.671 21.447 1.00 93.50 109 TYR A O 1
ATOM 844 N N . PHE A 1 110 ? -2.651 -8.233 20.898 1.00 94.62 110 PHE A N 1
ATOM 845 C CA . PHE A 1 110 ? -2.092 -8.239 22.254 1.00 94.62 110 PHE A CA 1
ATOM 846 C C . PHE A 1 110 ? -2.868 -7.363 23.237 1.00 94.62 110 PHE A C 1
ATOM 848 O O . PHE A 1 110 ? -2.962 -7.710 24.409 1.00 94.62 110 PHE A O 1
ATOM 855 N N . THR A 1 111 ? -3.418 -6.231 22.791 1.00 92.88 111 THR A N 1
ATOM 856 C CA . THR A 1 111 ? -4.164 -5.331 23.688 1.00 92.88 111 THR A CA 1
ATOM 857 C C . THR A 1 111 ? -5.623 -5.737 23.865 1.00 92.88 111 THR A C 1
ATOM 859 O O . THR A 1 111 ? -6.255 -5.251 24.798 1.00 92.88 111 THR A O 1
ATOM 862 N N . GLN A 1 112 ? -6.161 -6.581 22.973 1.00 89.31 112 GLN A N 1
ATOM 863 C CA . GLN A 1 112 ? -7.581 -6.952 22.909 1.00 89.31 112 GLN A CA 1
ATOM 864 C C . GLN A 1 112 ? -8.509 -5.720 22.910 1.00 89.31 112 GLN A C 1
ATOM 866 O O . GLN A 1 112 ? -9.657 -5.782 23.340 1.00 89.31 112 GLN A O 1
ATOM 871 N N . ASN A 1 113 ? -7.997 -4.578 22.433 1.00 90.00 113 ASN A N 1
ATOM 872 C CA . ASN A 1 113 ? -8.695 -3.304 22.448 1.00 90.00 113 ASN A CA 1
ATOM 873 C C . ASN A 1 113 ? -9.119 -2.922 21.018 1.00 90.00 113 ASN A C 1
ATOM 875 O O . ASN A 1 113 ? -8.248 -2.610 20.196 1.00 90.00 113 ASN A O 1
ATOM 879 N N . PRO A 1 114 ? -10.428 -2.882 20.708 1.00 88.94 114 PRO A N 1
ATOM 880 C CA . PRO A 1 114 ? -10.909 -2.489 19.386 1.00 88.94 114 PRO A CA 1
ATOM 881 C C . PRO A 1 114 ? -10.536 -1.040 19.033 1.00 88.94 114 PRO A C 1
ATOM 883 O O . PRO A 1 114 ? -10.254 -0.756 17.872 1.00 88.94 114 PRO A O 1
ATOM 886 N N . MET A 1 115 ? -10.396 -0.145 20.018 1.00 92.31 115 MET A N 1
ATOM 887 C CA . MET A 1 115 ? -9.947 1.242 19.814 1.00 92.31 115 MET A CA 1
ATOM 888 C C . MET A 1 115 ? -8.494 1.345 19.331 1.00 92.31 115 MET A C 1
ATOM 890 O O . MET A 1 115 ? -8.069 2.395 18.856 1.00 92.31 115 MET A O 1
ATOM 894 N N . ALA A 1 116 ? -7.703 0.271 19.432 1.00 93.94 116 ALA A N 1
ATOM 895 C CA . ALA A 1 116 ? -6.324 0.251 18.949 1.00 93.94 116 ALA A CA 1
ATOM 896 C C . ALA A 1 116 ? -6.210 0.072 17.423 1.00 93.94 116 ALA A C 1
ATOM 898 O O . ALA A 1 116 ? -5.094 0.162 16.885 1.00 93.94 116 ALA A O 1
ATOM 899 N N . ILE A 1 117 ? -7.319 -0.196 16.724 1.00 95.00 117 ILE A N 1
ATOM 900 C CA . ILE A 1 117 ? -7.319 -0.367 15.273 1.00 95.00 117 ILE A CA 1
ATOM 901 C C . ILE A 1 117 ? -6.944 0.933 14.565 1.00 95.00 117 ILE A C 1
ATOM 903 O O . ILE A 1 117 ? -7.496 1.994 14.828 1.00 95.00 117 ILE A O 1
ATOM 907 N N . ASN A 1 118 ? -5.995 0.854 13.633 1.00 96.75 118 ASN A N 1
ATOM 908 C CA . ASN A 1 118 ? -5.675 1.976 12.761 1.00 96.75 118 ASN A CA 1
ATOM 909 C C . ASN A 1 118 ? -6.490 1.860 11.471 1.00 96.75 118 ASN A C 1
ATOM 911 O O . ASN A 1 118 ? -6.001 1.352 10.462 1.00 96.75 118 ASN A O 1
ATOM 915 N N . TYR A 1 119 ? -7.747 2.307 11.501 1.00 95.50 119 TYR A N 1
ATOM 916 C CA . TYR A 1 119 ? -8.641 2.214 10.340 1.00 95.50 119 TYR A CA 1
ATOM 917 C C . TYR A 1 119 ? -8.044 2.809 9.041 1.00 95.50 119 TYR A C 1
ATOM 919 O O . TYR A 1 119 ? -8.056 2.104 8.027 1.00 95.50 119 TYR A O 1
ATOM 927 N N . PRO A 1 120 ? -7.439 4.019 9.035 1.00 97.38 120 PRO A N 1
ATOM 928 C CA . PRO A 1 120 ? -6.740 4.544 7.855 1.00 97.38 120 PRO A CA 1
ATOM 929 C C . PRO A 1 120 ? -5.678 3.593 7.280 1.00 97.38 120 PRO A C 1
ATOM 931 O O . PRO A 1 120 ? -5.565 3.446 6.062 1.00 97.38 120 PRO A O 1
ATOM 934 N N . GLN A 1 121 ? -4.913 2.920 8.144 1.00 98.19 121 GLN A N 1
ATOM 935 C CA . GLN A 1 121 ? -3.867 1.981 7.737 1.00 98.19 121 GLN A CA 1
ATOM 936 C C . GLN A 1 121 ? -4.451 0.746 7.038 1.00 98.19 121 GLN A C 1
ATOM 938 O O . GLN A 1 121 ? -3.917 0.320 6.013 1.00 98.19 121 GLN A O 1
ATOM 943 N N . TRP A 1 122 ? -5.571 0.213 7.534 1.00 97.12 122 TRP A N 1
ATOM 944 C CA . TRP A 1 122 ? -6.279 -0.902 6.895 1.00 97.12 122 TRP A CA 1
ATOM 945 C C . TRP A 1 122 ? -6.866 -0.513 5.532 1.00 97.12 122 TRP A C 1
ATOM 947 O O . TRP A 1 122 ? -6.767 -1.293 4.583 1.00 97.12 122 TRP A O 1
ATOM 957 N N . ILE A 1 123 ? -7.394 0.710 5.386 1.00 96.75 123 ILE A N 1
ATOM 958 C CA . ILE A 1 123 ? -7.838 1.238 4.082 1.00 96.75 123 ILE A CA 1
ATOM 959 C C . ILE A 1 123 ? -6.657 1.324 3.106 1.00 96.75 123 ILE A C 1
ATOM 961 O O . ILE A 1 123 ? -6.751 0.854 1.968 1.00 96.75 123 ILE A O 1
ATOM 965 N N . ALA A 1 124 ? -5.537 1.913 3.540 1.00 97.19 124 ALA A N 1
ATOM 966 C CA . ALA A 1 124 ? -4.343 2.054 2.709 1.00 97.19 124 ALA A CA 1
ATOM 967 C C . ALA A 1 124 ? -3.811 0.683 2.267 1.00 97.19 124 ALA A C 1
ATOM 969 O O . ALA A 1 124 ? -3.534 0.472 1.084 1.00 97.19 124 ALA A O 1
ATOM 970 N N . PHE A 1 125 ? -3.743 -0.276 3.191 1.00 97.94 125 PHE A N 1
ATOM 971 C CA . PHE A 1 125 ? -3.378 -1.652 2.882 1.00 97.94 125 PHE A CA 1
ATOM 972 C C . PHE A 1 125 ? -4.332 -2.296 1.877 1.00 97.94 125 PHE A C 1
ATOM 974 O O . PHE A 1 125 ? -3.854 -2.894 0.916 1.00 97.94 125 PHE A O 1
ATOM 981 N N . GLY A 1 126 ? -5.649 -2.126 2.022 1.00 97.19 126 GLY A N 1
ATOM 982 C CA . GLY A 1 126 ? -6.632 -2.628 1.057 1.00 97.19 126 GLY A CA 1
ATOM 983 C C . GLY A 1 126 ? -6.402 -2.077 -0.355 1.00 97.19 126 GLY A C 1
ATOM 984 O O . GLY A 1 126 ? -6.285 -2.844 -1.314 1.00 97.19 126 GLY A O 1
ATOM 985 N N . LYS A 1 127 ? -6.227 -0.755 -0.484 1.00 95.56 127 LYS A N 1
ATOM 986 C CA . LYS A 1 127 ? -5.920 -0.081 -1.761 1.00 95.56 127 LYS A CA 1
ATOM 987 C C . LYS A 1 127 ? -4.652 -0.638 -2.41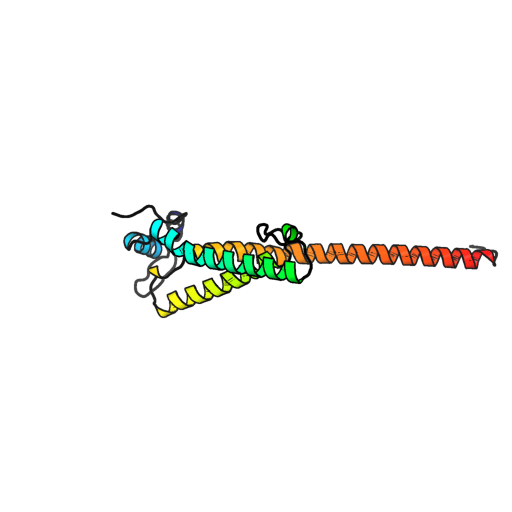9 1.00 95.56 127 LYS A C 1
ATOM 989 O O . LYS A 1 127 ? -4.654 -0.964 -3.613 1.00 95.56 127 LYS A O 1
ATOM 994 N N . TYR A 1 128 ? -3.555 -0.722 -1.667 1.00 96.00 128 TYR A N 1
ATOM 995 C CA . TYR A 1 128 ? -2.278 -1.191 -2.207 1.00 96.00 128 TYR A CA 1
ATOM 996 C C . TYR A 1 128 ? -2.271 -2.698 -2.474 1.00 96.00 128 TYR A C 1
ATOM 998 O O . TYR A 1 128 ? -1.667 -3.120 -3.458 1.00 96.00 128 TYR A O 1
ATOM 1006 N N . SER A 1 129 ? -2.994 -3.490 -1.681 1.00 96.75 129 SER A N 1
ATOM 1007 C CA . SER A 1 129 ? -3.191 -4.925 -1.918 1.00 96.75 129 SER A CA 1
ATOM 1008 C C . SER A 1 129 ? -3.929 -5.168 -3.224 1.00 96.75 129 SER A C 1
ATOM 1010 O O . SER A 1 129 ? -3.445 -5.928 -4.056 1.00 96.75 129 SER A O 1
ATOM 1012 N N . TYR A 1 130 ? -5.040 -4.464 -3.461 1.00 95.00 130 TYR A N 1
ATOM 1013 C CA . TYR A 1 130 ? -5.772 -4.553 -4.725 1.00 95.00 130 TYR A CA 1
ATOM 1014 C C . TYR A 1 130 ? -4.877 -4.209 -5.924 1.00 95.00 130 TYR A C 1
ATOM 1016 O O . TYR A 1 130 ? -4.801 -4.963 -6.892 1.00 95.00 130 TYR A O 1
ATOM 1024 N N . THR A 1 131 ? -4.134 -3.103 -5.829 1.00 92.00 131 THR A N 1
ATOM 1025 C CA . THR A 1 131 ? -3.231 -2.653 -6.902 1.00 92.00 131 THR A CA 1
ATOM 1026 C C . THR A 1 131 ? -2.111 -3.668 -7.164 1.00 92.00 131 THR A C 1
ATOM 1028 O O . THR A 1 131 ? -1.740 -3.914 -8.312 1.00 92.00 131 THR A O 1
ATOM 1031 N N . GLN A 1 132 ? -1.567 -4.275 -6.107 1.00 94.81 132 GLN A N 1
ATOM 1032 C CA . GLN A 1 132 ? -0.521 -5.291 -6.203 1.00 94.81 132 GLN A CA 1
ATOM 1033 C C . GLN A 1 132 ? -1.052 -6.614 -6.772 1.00 94.81 132 GLN A C 1
ATOM 1035 O O . GLN A 1 132 ? -0.388 -7.214 -7.615 1.00 94.81 132 GLN A O 1
ATOM 1040 N N . LEU A 1 133 ? -2.239 -7.055 -6.351 1.00 95.56 133 LEU A N 1
ATOM 1041 C CA . LEU A 1 133 ? -2.879 -8.274 -6.847 1.00 95.56 133 LEU A CA 1
ATOM 1042 C C . LEU A 1 133 ? -3.247 -8.148 -8.323 1.00 95.56 133 LEU A C 1
ATOM 1044 O O . LEU A 1 133 ? -2.884 -9.027 -9.102 1.00 95.56 133 LEU A O 1
ATOM 1048 N N . LYS A 1 134 ? -3.873 -7.033 -8.728 1.00 94.06 134 LYS A N 1
ATOM 1049 C CA . LYS A 1 134 ? -4.165 -6.747 -10.141 1.00 94.06 134 LYS A CA 1
ATOM 1050 C C . LYS A 1 134 ? -2.896 -6.839 -10.992 1.00 94.06 134 LYS A C 1
ATOM 1052 O O . LYS A 1 134 ? -2.887 -7.515 -12.017 1.00 94.06 134 LYS A O 1
ATOM 1057 N N . TRP A 1 135 ? -1.808 -6.221 -10.528 1.00 92.88 135 TRP A N 1
ATOM 1058 C CA . TRP A 1 135 ? -0.528 -6.269 -11.228 1.00 92.88 135 TRP A CA 1
ATOM 1059 C C . TRP A 1 135 ? 0.013 -7.695 -11.375 1.00 92.88 135 TRP A C 1
ATOM 1061 O O . TRP A 1 135 ? 0.448 -8.079 -12.455 1.00 92.88 135 TRP A O 1
ATOM 1071 N N . ILE A 1 136 ? 0.010 -8.482 -10.296 1.00 94.06 136 ILE A N 1
ATOM 1072 C CA . ILE A 1 136 ? 0.569 -9.840 -10.305 1.00 94.06 136 ILE A CA 1
ATOM 1073 C C . ILE A 1 136 ? -0.259 -10.781 -11.185 1.00 94.06 136 ILE A C 1
ATOM 1075 O O . ILE A 1 136 ? 0.327 -11.596 -11.895 1.00 94.06 136 ILE A O 1
ATOM 1079 N N . LEU A 1 137 ? -1.588 -10.685 -11.121 1.00 95.50 137 LEU A N 1
ATOM 1080 C CA . LEU A 1 137 ? -2.495 -1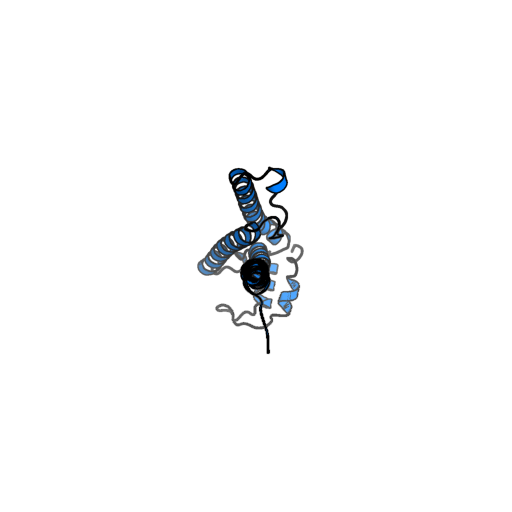1.640 -11.759 1.00 95.50 137 LEU A CA 1
ATOM 1081 C C . LEU A 1 137 ? -2.825 -11.291 -13.213 1.00 95.50 137 LEU A C 1
ATOM 1083 O O . LEU A 1 137 ? -3.091 -12.200 -13.990 1.00 95.50 137 LEU A O 1
ATOM 1087 N N . ILE A 1 138 ? -2.823 -10.006 -13.577 1.00 94.06 138 ILE A N 1
ATOM 1088 C CA . ILE A 1 138 ? -3.328 -9.541 -14.878 1.00 94.06 138 ILE A CA 1
ATOM 1089 C C . ILE A 1 138 ? -2.226 -8.831 -15.661 1.00 94.06 138 ILE A C 1
ATOM 1091 O O . 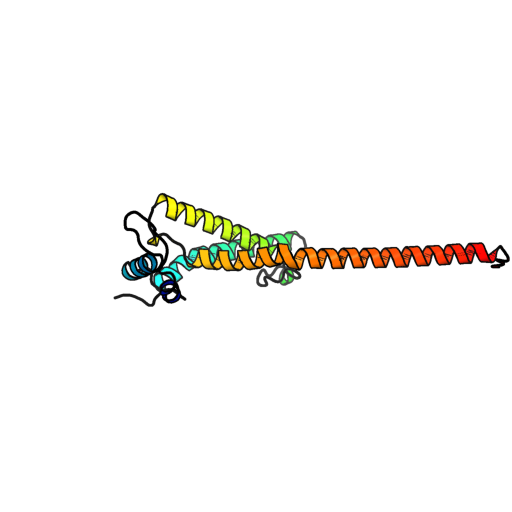ILE A 1 138 ? -1.780 -9.317 -16.700 1.00 94.06 138 ILE A O 1
ATOM 1095 N N . ASP A 1 139 ? -1.751 -7.697 -15.145 1.00 92.06 139 ASP A N 1
ATOM 1096 C CA . ASP A 1 139 ? -0.918 -6.787 -15.934 1.00 92.06 139 ASP A CA 1
ATOM 1097 C C . ASP A 1 139 ? 0.473 -7.387 -16.221 1.00 92.06 139 ASP A C 1
ATOM 1099 O O . ASP A 1 139 ? 0.957 -7.335 -17.350 1.00 92.06 139 ASP A O 1
ATOM 1103 N N . LYS A 1 140 ? 1.122 -8.003 -15.222 1.00 91.69 140 LYS A N 1
ATOM 1104 C CA . LYS A 1 140 ? 2.472 -8.572 -15.368 1.00 91.69 140 LYS A CA 1
ATOM 1105 C C . LYS A 1 140 ? 2.511 -9.761 -16.340 1.00 91.69 140 LYS A C 1
ATOM 1107 O O . LYS A 1 140 ? 3.410 -9.769 -17.182 1.00 91.69 140 LYS A O 1
ATOM 1112 N N . PRO A 1 141 ? 1.612 -10.765 -16.259 1.00 94.62 141 PRO A N 1
ATOM 1113 C CA . PRO A 1 141 ? 1.550 -11.830 -17.259 1.00 94.62 141 PRO A CA 1
ATOM 1114 C C . PRO A 1 141 ? 1.284 -11.293 -18.665 1.00 94.62 141 PRO A C 1
ATOM 1116 O O . PRO A 1 141 ? 1.987 -11.688 -19.591 1.00 94.62 141 PRO A O 1
ATOM 1119 N N . SER A 1 142 ? 0.344 -10.352 -18.808 1.00 93.81 142 SER A N 1
ATOM 1120 C CA . SER A 1 142 ? 0.019 -9.742 -20.101 1.00 93.81 142 SER A CA 1
ATOM 1121 C C . SER A 1 142 ? 1.225 -9.030 -20.712 1.00 93.81 142 SER A C 1
ATOM 1123 O O . SER A 1 142 ? 1.554 -9.280 -21.865 1.00 93.81 142 SER A O 1
ATOM 1125 N N . GLN A 1 143 ? 1.926 -8.193 -19.942 1.00 91.94 143 GLN A N 1
ATOM 1126 C CA . GLN A 1 143 ? 3.120 -7.492 -20.427 1.00 91.94 143 GLN A CA 1
ATOM 1127 C C . GLN A 1 143 ? 4.256 -8.455 -20.776 1.00 91.94 143 GLN A C 1
ATOM 1129 O O . GLN A 1 143 ? 4.988 -8.225 -21.735 1.00 91.94 143 GLN A O 1
ATOM 1134 N N . ARG A 1 144 ? 4.407 -9.544 -20.013 1.00 92.44 144 ARG A N 1
ATOM 1135 C CA . ARG A 1 144 ? 5.403 -10.575 -20.312 1.00 92.44 144 ARG A CA 1
ATOM 1136 C C . ARG A 1 144 ? 5.091 -11.287 -21.625 1.00 92.44 144 ARG A C 1
ATOM 1138 O O . ARG A 1 144 ? 6.018 -11.467 -22.401 1.00 92.44 144 ARG A O 1
ATOM 1145 N N . ALA A 1 145 ? 3.832 -11.664 -21.853 1.00 95.12 145 ALA A N 1
ATOM 1146 C CA . ALA A 1 145 ? 3.399 -12.305 -23.092 1.00 95.12 145 ALA A CA 1
ATOM 1147 C C . ALA A 1 145 ? 3.651 -11.392 -24.300 1.00 95.12 145 ALA A C 1
ATOM 1149 O O . ALA A 1 145 ? 4.349 -11.783 -25.226 1.00 95.12 145 ALA A O 1
ATOM 1150 N N . SER A 1 146 ? 3.216 -10.129 -24.235 1.00 93.94 146 SER A N 1
ATOM 1151 C CA . SER A 1 146 ? 3.464 -9.170 -25.319 1.00 93.94 146 SER A CA 1
ATOM 1152 C C . SER A 1 146 ? 4.955 -8.946 -25.593 1.00 93.94 146 SER A C 1
ATOM 1154 O O . SER A 1 146 ? 5.349 -8.801 -26.745 1.00 93.94 146 SER A O 1
ATOM 1156 N N . TYR A 1 147 ? 5.798 -8.939 -24.554 1.00 93.50 147 TYR A N 1
ATOM 1157 C CA . TYR A 1 147 ? 7.249 -8.837 -24.725 1.00 93.50 147 TYR A CA 1
ATOM 1158 C C . TYR A 1 147 ? 7.842 -10.081 -25.400 1.00 93.50 147 TYR A C 1
ATOM 1160 O O . TYR A 1 147 ? 8.642 -9.947 -26.322 1.00 93.50 147 TYR A O 1
ATOM 1168 N N . THR A 1 148 ? 7.456 -11.287 -24.967 1.00 95.94 148 THR A N 1
ATOM 1169 C CA . THR A 1 148 ? 7.954 -12.531 -25.575 1.00 95.94 148 THR A CA 1
ATOM 1170 C C . THR A 1 148 ? 7.500 -12.687 -27.018 1.00 95.94 148 THR A C 1
ATOM 1172 O O . THR A 1 148 ? 8.306 -13.100 -27.844 1.00 95.94 148 THR A O 1
ATOM 1175 N N . ASP A 1 149 ? 6.257 -12.317 -27.323 1.00 95.56 149 ASP A N 1
ATOM 1176 C CA . ASP A 1 149 ? 5.710 -12.380 -28.679 1.00 95.56 149 ASP A CA 1
ATOM 1177 C C . ASP A 1 149 ? 6.440 -11.401 -29.607 1.00 95.56 149 ASP A C 1
ATOM 1179 O O . ASP A 1 149 ? 6.788 -11.757 -30.729 1.00 95.56 149 ASP A O 1
ATOM 1183 N N . GLY A 1 150 ? 6.745 -10.192 -29.121 1.00 95.44 150 GLY A N 1
ATOM 1184 C CA . GLY A 1 150 ? 7.526 -9.206 -29.872 1.00 95.44 150 GLY A CA 1
ATOM 1185 C C . GLY A 1 150 ? 8.927 -9.707 -30.227 1.00 95.44 150 GLY A C 1
ATOM 1186 O O . GLY A 1 150 ? 9.306 -9.677 -31.392 1.00 95.44 150 GLY A O 1
ATOM 1187 N N . VAL A 1 151 ? 9.664 -10.234 -29.241 1.00 95.44 151 VAL A N 1
ATOM 1188 C CA . VAL A 1 151 ? 11.014 -10.790 -29.459 1.00 95.44 151 VAL A CA 1
ATOM 1189 C C . VAL A 1 151 ? 10.977 -12.015 -30.378 1.00 95.44 151 VAL A C 1
ATOM 1191 O O . VAL A 1 151 ? 11.872 -12.205 -31.196 1.00 95.44 151 VAL A O 1
ATOM 1194 N N . LEU A 1 152 ? 9.953 -12.865 -30.254 1.00 96.19 152 LEU A N 1
ATOM 1195 C CA . LEU A 1 152 ? 9.803 -14.035 -31.115 1.00 96.19 152 LEU A CA 1
ATOM 1196 C C . LEU A 1 152 ? 9.553 -13.634 -32.573 1.00 96.19 152 LEU A C 1
ATOM 1198 O O . LEU A 1 152 ? 10.168 -14.219 -33.461 1.00 96.19 152 LEU A O 1
ATOM 1202 N N . ASN A 1 153 ? 8.692 -12.643 -32.808 1.00 96.56 153 ASN A N 1
ATOM 1203 C CA . ASN A 1 153 ? 8.412 -12.139 -34.150 1.00 96.56 153 ASN A CA 1
ATOM 1204 C C . ASN A 1 153 ? 9.650 -11.495 -34.785 1.00 96.56 153 ASN A C 1
ATOM 1206 O O . ASN A 1 153 ? 9.957 -11.807 -35.929 1.00 96.56 153 ASN A O 1
ATOM 1210 N N . GLU A 1 154 ? 10.393 -10.673 -34.037 1.00 96.44 154 GLU A N 1
ATOM 1211 C CA . GLU A 1 154 ? 11.636 -10.052 -34.520 1.00 96.44 154 GLU A CA 1
ATOM 1212 C C . GLU A 1 154 ? 12.670 -11.113 -34.934 1.00 96.44 154 GLU A C 1
ATOM 1214 O O . GLU A 1 154 ? 13.179 -11.091 -36.053 1.00 96.44 154 GLU A O 1
ATOM 1219 N N . ASN A 1 155 ? 12.906 -12.114 -34.079 1.00 96.38 155 ASN A N 1
ATOM 1220 C CA . ASN A 1 155 ? 13.833 -13.207 -34.387 1.00 96.38 155 ASN A CA 1
ATOM 1221 C C . ASN A 1 155 ? 13.358 -14.073 -35.567 1.00 96.38 155 ASN A C 1
ATOM 1223 O O . ASN A 1 155 ? 14.177 -14.595 -36.330 1.00 96.38 155 ASN A O 1
ATOM 1227 N N . LEU A 1 156 ? 12.043 -14.276 -35.703 1.00 96.75 156 LEU A N 1
ATOM 1228 C CA . LEU A 1 156 ? 11.460 -15.021 -36.817 1.00 96.75 156 LEU A CA 1
ATOM 1229 C C . LEU A 1 156 ? 11.679 -14.277 -38.138 1.00 96.75 156 LEU A C 1
ATOM 1231 O O . LEU A 1 156 ? 12.129 -14.893 -39.101 1.00 96.75 156 LEU A O 1
ATOM 1235 N N . GLU A 1 157 ? 11.411 -12.972 -38.174 1.00 97.00 157 GLU A N 1
ATOM 1236 C CA . GLU A 1 157 ? 11.663 -12.121 -39.342 1.00 97.00 157 GLU A CA 1
ATOM 1237 C C . GLU A 1 157 ? 13.148 -12.121 -39.728 1.00 97.00 157 GLU A C 1
ATOM 1239 O O . GLU A 1 157 ? 13.482 -12.284 -40.903 1.00 97.00 157 GLU A O 1
ATOM 1244 N N . GLU A 1 158 ? 14.048 -12.021 -38.745 1.00 96.94 158 GLU A N 1
ATOM 1245 C CA . GLU A 1 158 ? 15.495 -12.074 -38.976 1.00 96.94 158 GLU A CA 1
ATOM 1246 C C . GLU A 1 158 ? 15.929 -13.424 -39.575 1.00 96.94 158 GLU A C 1
ATOM 1248 O O . GLU A 1 158 ? 16.686 -13.475 -40.548 1.00 96.94 158 GLU A O 1
ATOM 1253 N N . THR A 1 159 ? 15.408 -14.530 -39.034 1.00 96.62 159 THR A N 1
ATOM 1254 C CA . THR A 1 159 ? 15.720 -15.890 -39.501 1.00 96.62 159 THR A CA 1
ATOM 1255 C C . THR A 1 159 ? 15.186 -16.143 -40.911 1.00 96.62 159 THR A C 1
ATOM 1257 O O . THR A 1 159 ? 15.885 -16.744 -41.730 1.00 96.62 159 THR A O 1
ATOM 1260 N N . LEU A 1 160 ? 13.968 -15.682 -41.215 1.00 96.69 160 LEU A N 1
ATOM 1261 C CA . LEU A 1 160 ? 13.383 -15.781 -42.556 1.00 96.69 160 LEU A CA 1
ATOM 1262 C C . LEU A 1 160 ? 14.214 -14.985 -43.567 1.00 96.69 160 LEU A C 1
ATOM 1264 O O . LEU A 1 160 ? 14.638 -15.548 -44.570 1.00 96.69 160 LEU A O 1
ATOM 1268 N N . SER A 1 161 ? 14.566 -13.738 -43.241 1.00 96.69 161 SER A N 1
ATOM 1269 C CA . SER A 1 161 ? 15.425 -12.893 -44.081 1.00 96.69 161 SER A CA 1
ATOM 1270 C C . SER A 1 161 ? 16.794 -13.531 -44.353 1.00 96.69 161 SER A C 1
ATOM 1272 O O . SER A 1 161 ? 17.251 -13.586 -45.495 1.00 96.69 161 SER A O 1
ATOM 1274 N N . MET A 1 162 ? 17.447 -14.097 -43.331 1.00 96.12 162 MET A N 1
ATOM 1275 C CA . MET A 1 162 ? 18.706 -14.832 -43.514 1.00 96.12 162 MET A CA 1
ATOM 1276 C C . MET A 1 162 ? 18.546 -16.091 -44.375 1.00 96.12 162 MET A C 1
ATOM 1278 O O . MET A 1 162 ? 19.453 -16.432 -45.144 1.00 96.12 162 MET A O 1
ATOM 1282 N N . THR A 1 163 ? 17.420 -16.792 -44.238 1.00 95.75 163 THR A N 1
ATOM 1283 C CA . THR A 1 163 ? 17.112 -17.988 -45.032 1.00 95.75 163 THR A CA 1
ATOM 1284 C C . THR A 1 163 ? 16.936 -17.618 -46.499 1.00 95.75 163 THR A C 1
ATOM 1286 O O . THR A 1 163 ? 17.576 -18.243 -47.345 1.00 95.75 163 THR A O 1
ATOM 1289 N N . ASP A 1 164 ? 16.173 -16.564 -46.789 1.00 94.81 164 ASP A N 1
ATOM 1290 C CA . ASP A 1 164 ? 15.956 -16.051 -48.144 1.00 94.81 164 ASP A CA 1
ATOM 1291 C C . ASP A 1 164 ? 17.278 -15.602 -48.781 1.00 94.81 164 ASP A C 1
ATOM 1293 O O . ASP A 1 164 ? 17.625 -16.051 -49.870 1.00 94.81 164 ASP A O 1
ATOM 1297 N N . LEU A 1 165 ? 18.101 -14.830 -48.060 1.00 94.56 165 LEU A N 1
ATOM 1298 C CA . LEU A 1 165 ? 19.431 -14.420 -48.536 1.00 94.56 165 LEU A CA 1
ATOM 1299 C C . LEU A 1 165 ? 20.348 -15.613 -48.842 1.00 94.56 165 LEU A C 1
ATOM 1301 O O . LEU A 1 165 ? 21.128 -15.587 -49.798 1.00 94.56 165 LEU A O 1
ATOM 1305 N N . THR A 1 166 ? 20.289 -16.658 -48.015 1.00 92.62 166 THR A N 1
ATOM 1306 C CA . THR A 1 166 ? 21.077 -17.881 -48.220 1.00 92.62 166 THR A CA 1
ATOM 1307 C C . THR A 1 166 ? 20.571 -18.662 -49.427 1.00 92.62 166 THR A C 1
ATOM 1309 O O . THR A 1 166 ? 21.380 -19.147 -50.222 1.00 92.62 166 THR A O 1
ATOM 1312 N N . PHE A 1 167 ? 19.252 -18.766 -49.584 1.00 90.81 167 PHE A N 1
ATOM 1313 C CA . PHE A 1 167 ? 18.617 -19.415 -50.723 1.00 90.81 167 PHE A CA 1
ATOM 1314 C C . PHE A 1 167 ? 18.951 -18.693 -52.031 1.00 90.81 167 PHE A C 1
ATOM 1316 O O . PHE A 1 167 ? 19.428 -19.334 -52.966 1.00 90.81 167 PHE A O 1
ATOM 1323 N N . ASP A 1 168 ? 18.815 -17.368 -52.073 1.00 90.06 168 ASP A N 1
ATOM 1324 C CA . ASP A 1 168 ? 19.145 -16.545 -53.239 1.00 90.06 168 ASP A CA 1
ATOM 1325 C C . ASP A 1 168 ? 20.611 -16.721 -53.643 1.00 90.06 168 ASP A C 1
ATOM 1327 O O . ASP A 1 168 ? 20.926 -16.971 -54.812 1.00 90.06 168 ASP A O 1
ATOM 1331 N N . LYS A 1 169 ? 21.520 -16.687 -52.660 1.00 89.19 169 LYS A N 1
ATOM 1332 C CA . LYS A 1 169 ? 22.949 -16.916 -52.891 1.00 89.19 169 LYS A CA 1
ATOM 1333 C C . LYS A 1 169 ? 23.226 -18.301 -53.474 1.00 89.19 169 LYS A C 1
ATOM 1335 O O . LYS A 1 169 ? 24.024 -18.406 -54.399 1.00 89.19 169 LYS A O 1
ATOM 1340 N N . LEU A 1 170 ? 22.588 -19.351 -52.954 1.00 86.88 170 LEU A N 1
ATOM 1341 C CA . LEU A 1 170 ? 22.731 -20.703 -53.500 1.00 86.88 170 LEU A CA 1
ATOM 1342 C C . LEU A 1 170 ? 22.134 -20.798 -54.907 1.00 86.88 170 LEU A C 1
ATOM 1344 O O . LEU A 1 170 ? 22.768 -21.348 -55.797 1.00 86.88 170 LEU A O 1
ATOM 1348 N N . SER A 1 171 ? 20.953 -20.232 -55.141 1.00 84.19 171 SER A N 1
ATOM 1349 C CA . SER A 1 171 ? 20.269 -20.292 -56.438 1.00 84.19 171 SER A CA 1
ATOM 1350 C C . SER A 1 171 ? 21.002 -19.544 -57.558 1.00 84.19 171 SER A C 1
ATOM 1352 O O . SER A 1 171 ? 20.826 -19.864 -58.728 1.00 84.19 171 SER A O 1
ATOM 1354 N N . THR A 1 172 ? 21.868 -18.583 -57.222 1.00 81.81 172 THR A N 1
ATOM 1355 C CA . THR A 1 172 ? 22.659 -17.836 -58.213 1.00 81.81 172 THR A CA 1
ATOM 1356 C C . THR A 1 172 ? 23.647 -18.740 -58.965 1.00 81.81 172 THR A C 1
ATOM 1358 O O . THR A 1 172 ? 23.898 -18.520 -60.149 1.00 81.81 172 THR A O 1
ATOM 1361 N N . ASP A 1 173 ? 24.166 -19.785 -58.311 1.00 75.50 173 ASP A N 1
ATOM 1362 C CA . ASP A 1 173 ? 25.180 -20.686 -58.878 1.00 75.50 173 ASP A CA 1
ATOM 1363 C C . ASP A 1 173 ? 24.584 -21.966 -59.514 1.00 75.50 173 ASP A C 1
ATOM 1365 O O . ASP A 1 173 ? 25.319 -22.757 -60.110 1.00 75.50 173 ASP A O 1
ATOM 1369 N N . TYR A 1 174 ? 23.262 -22.187 -59.427 1.00 71.56 174 TYR A N 1
ATOM 1370 C CA . TYR A 1 174 ? 22.596 -23.410 -59.902 1.00 71.56 174 TYR A CA 1
ATOM 1371 C C . TYR A 1 174 ? 21.251 -23.116 -60.591 1.00 71.56 174 TYR A C 1
ATOM 1373 O O . TYR A 1 174 ? 20.432 -22.361 -60.081 1.00 71.56 174 TYR A O 1
ATOM 1381 N N . ILE A 1 175 ? 20.957 -23.776 -61.721 1.00 67.69 175 ILE A N 1
ATOM 1382 C CA . ILE A 1 175 ? 19.612 -23.736 -62.325 1.00 67.69 175 ILE A CA 1
ATOM 1383 C C . ILE A 1 175 ? 18.684 -24.604 -61.468 1.00 67.69 175 ILE A C 1
ATOM 1385 O O . ILE A 1 175 ? 18.724 -25.832 -61.547 1.00 67.69 175 ILE A O 1
ATOM 1389 N N . VAL A 1 176 ? 17.862 -23.968 -60.636 1.00 63.72 176 VAL A N 1
ATOM 1390 C CA . VAL A 1 176 ? 16.864 -24.657 -59.810 1.00 63.72 176 VAL A CA 1
ATOM 1391 C C . VAL A 1 176 ? 15.663 -25.023 -60.690 1.00 63.72 176 VAL A C 1
ATOM 1393 O O . VAL A 1 176 ? 14.914 -24.148 -61.118 1.00 63.72 176 VAL A O 1
ATOM 1396 N N . VAL A 1 177 ? 15.481 -26.315 -60.981 1.00 64.75 177 VAL A N 1
ATOM 1397 C CA . VAL A 1 177 ? 14.274 -26.852 -61.635 1.00 64.75 177 VAL A CA 1
ATOM 1398 C C . VAL A 1 177 ? 13.379 -27.434 -60.545 1.00 64.75 177 VAL A C 1
ATOM 1400 O O . VAL A 1 177 ? 13.768 -28.394 -59.883 1.00 64.75 177 VAL A O 1
ATOM 1403 N N . ILE A 1 178 ? 12.212 -26.828 -60.330 1.00 71.00 178 ILE A N 1
ATOM 1404 C CA . ILE A 1 178 ? 11.181 -27.339 -59.419 1.00 71.00 178 ILE A CA 1
ATOM 1405 C C . ILE A 1 178 ? 10.148 -28.058 -60.299 1.00 71.00 178 ILE A C 1
ATOM 1407 O O . ILE A 1 178 ? 9.478 -27.393 -61.089 1.00 71.00 178 ILE A O 1
ATOM 1411 N N . GLU A 1 179 ? 10.090 -29.392 -60.223 1.00 47.81 179 GLU A N 1
ATOM 1412 C CA . GLU A 1 179 ? 9.004 -30.208 -60.810 1.00 47.81 179 GLU A CA 1
ATOM 1413 C C . GLU A 1 179 ? 7.715 -30.118 -59.985 1.00 47.81 179 GLU A C 1
ATOM 1415 O O . GLU A 1 179 ? 7.807 -30.091 -58.734 1.00 47.81 179 GLU A O 1
#

Foldseek 3Di:
DFAAAAPPLVVQCVQQDDQDDPVGHTSNRLSVVLSVVHNHNVVLVVLCVVVVVLLVVLLVVQLVVCVVVVDDSVLSRSDDPPCVSRVCSLVSQLVSLVVVQVVLVVVCVVVVDSNSHSVNSVVSNVVSVVVVCCCVPPVVVVVVVVVVVVVVVVVVVVVVVVVVVVVVVVCVVDPDDDD

Secondary structure (DSSP, 8-state):
---PBPTTGGGGGG-----BTTTTB-HHHHHHHHHHTT-BHHHHHHHHHHHHHHHHHHHHHHHHHHHHTT--TTTT-TT---TTTSTTHHHHHHHHHHHHHHHHHHHHHHH--GGG--HHHHHHHHHHHHHHHHIIIIIHHHHHHHHHHHHHHHHHHHHHHHHHHHHHHHHHTS-----

Sequence (179 aa):
SMGLPAPLMGLFNLLQFGNIGEKDQTIAQIVQGMYYEGYDFIHFCTLSIPVMIVEAVIRISYAIKRIKEGHSVKESIPISLNREKNPKLSTMLFIGHAAATAANAGKIYFTQNPMAINYPQWIAFGKYSYTQLKWILIDKPSQRASYTDGVLNENLEETLSMTDLTFDKLSTDYIVVIE

pLDDT: mean 90.38, std 8.83, range [47.81, 98.19]

Radius of gyration: 28.22 Å; chains: 1; bounding box: 50×46×88 Å